Protein AF-A0A495IXX7-F1 (afdb_monomer_lite)

Sequence (76 aa):
MERIVLEVDDNIARNWRYASEQKKLQVTATVNNLLKKAFEQKNDADFILFVKEVQNKAAERGLTEDLLNDILNGKD

Structure (mmCIF, N/CA/C/O backbone):
data_AF-A0A495IXX7-F1
#
_entry.id   AF-A0A495IXX7-F1
#
loop_
_atom_site.group_PDB
_atom_site.id
_atom_site.type_symbol
_atom_site.label_atom_id
_atom_site.label_alt_id
_atom_site.label_comp_id
_atom_site.label_asym_id
_atom_site.label_entity_id
_atom_site.label_seq_id
_atom_site.pdbx_PDB_ins_code
_atom_site.Cartn_x
_atom_site.Cartn_y
_atom_site.Cartn_z
_atom_site.occupancy
_atom_site.B_iso_or_equiv
_atom_site.auth_seq_id
_atom_site.auth_comp_id
_atom_site.auth_asym_id
_atom_site.auth_atom_id
_atom_site.pdbx_PDB_model_num
ATOM 1 N N . MET A 1 1 ? -17.326 8.658 -4.135 1.00 68.69 1 MET A N 1
ATOM 2 C CA . MET A 1 1 ? -16.225 7.707 -4.396 1.00 68.69 1 MET A CA 1
ATOM 3 C C . MET A 1 1 ? -16.689 6.750 -5.467 1.00 68.69 1 MET A C 1
ATOM 5 O O . MET A 1 1 ? -17.821 6.288 -5.384 1.00 68.69 1 MET A O 1
ATOM 9 N N . GLU A 1 2 ? -15.841 6.478 -6.447 1.00 85.12 2 GLU A N 1
ATOM 10 C CA . GLU A 1 2 ? -16.079 5.429 -7.438 1.00 85.12 2 GLU A CA 1
ATOM 11 C C . GLU A 1 2 ? -15.444 4.115 -6.966 1.00 85.12 2 GLU A C 1
ATOM 13 O O . GLU A 1 2 ? -14.553 4.124 -6.113 1.00 85.12 2 GLU A O 1
ATOM 18 N N . ARG A 1 3 ? -15.935 2.976 -7.471 1.00 87.44 3 ARG A N 1
ATOM 19 C CA . ARG A 1 3 ? -15.432 1.645 -7.110 1.00 87.44 3 ARG A CA 1
ATOM 20 C C . ARG A 1 3 ? -14.696 1.039 -8.294 1.00 87.44 3 ARG A C 1
ATOM 22 O O . ARG A 1 3 ? -15.278 0.879 -9.360 1.00 87.44 3 ARG A O 1
ATOM 29 N N . ILE A 1 4 ? -13.466 0.610 -8.045 1.00 85.38 4 ILE A N 1
ATOM 30 C CA . ILE A 1 4 ? -12.705 -0.261 -8.940 1.00 85.38 4 ILE A CA 1
ATOM 31 C C . ILE A 1 4 ? -12.621 -1.667 -8.341 1.00 85.38 4 ILE A C 1
ATOM 33 O O . ILE A 1 4 ? -12.746 -1.841 -7.126 1.00 85.38 4 ILE A O 1
ATOM 37 N N . VAL A 1 5 ? -12.416 -2.667 -9.194 1.00 91.06 5 VAL A N 1
ATOM 38 C CA . VAL A 1 5 ? -12.138 -4.048 -8.786 1.00 91.06 5 VAL A CA 1
ATOM 39 C C . VAL A 1 5 ? -10.715 -4.366 -9.215 1.00 91.06 5 VAL A C 1
ATOM 41 O O . VAL A 1 5 ? -10.373 -4.189 -10.380 1.00 91.06 5 VAL A O 1
ATOM 44 N N . LEU A 1 6 ? -9.894 -4.799 -8.262 1.00 89.75 6 LEU A N 1
ATOM 45 C CA . LEU A 1 6 ? -8.529 -5.246 -8.505 1.00 89.75 6 LEU A CA 1
ATOM 46 C C . LEU A 1 6 ? -8.472 -6.752 -8.280 1.00 89.75 6 LEU A C 1
ATOM 48 O O . LEU A 1 6 ? -8.948 -7.241 -7.252 1.00 89.75 6 LEU A O 1
ATOM 52 N N . GLU A 1 7 ? -7.895 -7.470 -9.235 1.00 94.94 7 GLU A N 1
ATOM 53 C CA . GLU A 1 7 ? -7.570 -8.880 -9.059 1.00 94.94 7 GLU A CA 1
ATOM 54 C C . GLU A 1 7 ? -6.303 -8.998 -8.204 1.00 94.94 7 GLU A C 1
ATOM 56 O O . GLU A 1 7 ? -5.334 -8.264 -8.398 1.00 94.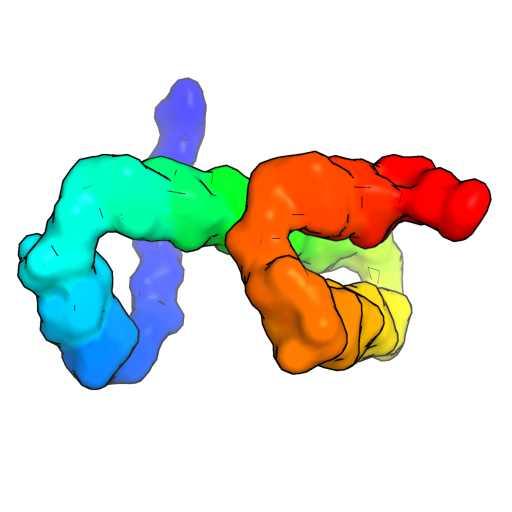94 7 GLU A O 1
ATOM 61 N N . VAL A 1 8 ? -6.339 -9.884 -7.211 1.00 92.50 8 VAL A N 1
ATOM 62 C CA . VAL A 1 8 ? -5.239 -10.135 -6.274 1.00 92.50 8 VAL A CA 1
ATOM 63 C C . VAL A 1 8 ? -5.134 -11.630 -6.020 1.00 92.50 8 VAL A C 1
ATOM 65 O O . VAL A 1 8 ? -6.120 -12.353 -6.163 1.00 92.50 8 VAL A O 1
ATOM 68 N N . ASP A 1 9 ? -3.969 -12.080 -5.561 1.00 96.88 9 ASP A N 1
ATOM 69 C CA . ASP A 1 9 ? -3.764 -13.479 -5.195 1.00 96.88 9 ASP A CA 1
ATOM 70 C C . ASP A 1 9 ? -4.774 -13.964 -4.141 1.00 96.88 9 ASP A C 1
ATOM 72 O O . ASP A 1 9 ? -5.130 -13.249 -3.195 1.00 96.88 9 ASP A O 1
ATOM 76 N N . ASP A 1 10 ? -5.150 -15.241 -4.230 1.00 96.75 10 ASP A N 1
ATOM 77 C CA . ASP A 1 10 ? -6.101 -15.899 -3.327 1.00 96.75 10 ASP A CA 1
ATOM 78 C C . ASP A 1 10 ? -5.794 -15.689 -1.838 1.00 96.75 10 ASP A C 1
ATOM 80 O O . ASP A 1 10 ? -6.694 -15.510 -1.014 1.00 96.75 10 ASP A O 1
ATOM 84 N N . ASN A 1 11 ? -4.511 -15.724 -1.468 1.00 95.81 11 ASN A N 1
ATOM 85 C CA . ASN A 1 11 ? -4.078 -15.513 -0.088 1.00 95.81 11 ASN A CA 1
ATOM 86 C C . ASN A 1 11 ? -4.372 -14.087 0.390 1.00 95.81 11 ASN A C 1
ATOM 88 O O . ASN A 1 11 ? -4.806 -13.903 1.528 1.00 95.81 11 ASN A O 1
ATOM 92 N N . ILE A 1 12 ? -4.190 -13.088 -0.475 1.00 94.12 12 ILE A N 1
ATOM 93 C CA . ILE A 1 12 ? -4.501 -11.689 -0.166 1.00 94.12 12 ILE A CA 1
ATOM 94 C C . ILE A 1 12 ? -6.012 -11.530 -0.010 1.00 94.12 12 ILE A C 1
ATOM 96 O O . ILE A 1 12 ? -6.463 -10.958 0.983 1.00 94.12 12 ILE A O 1
ATOM 100 N N . ALA A 1 13 ? -6.800 -12.106 -0.922 1.00 95.81 13 ALA A N 1
ATOM 101 C CA . ALA A 1 13 ? -8.260 -12.079 -0.841 1.00 95.81 13 ALA A CA 1
ATOM 102 C C . ALA A 1 13 ? -8.785 -12.736 0.451 1.00 95.81 13 ALA A C 1
ATOM 104 O O . ALA A 1 13 ? -9.687 -12.204 1.109 1.00 95.81 13 ALA A O 1
ATOM 105 N N . ARG A 1 14 ? -8.197 -13.870 0.859 1.00 95.31 14 ARG A N 1
ATOM 106 C CA . ARG A 1 14 ? -8.508 -14.533 2.135 1.00 95.31 14 ARG A CA 1
ATOM 107 C C . ARG A 1 14 ? -8.158 -13.649 3.329 1.00 95.31 14 ARG A C 1
ATOM 109 O O . ARG A 1 14 ? -9.015 -13.432 4.182 1.00 95.31 14 ARG A O 1
ATOM 116 N N . ASN A 1 15 ? -6.944 -13.105 3.375 1.00 94.25 15 ASN A N 1
ATOM 117 C CA . ASN A 1 15 ? -6.505 -12.238 4.470 1.00 94.25 15 ASN A CA 1
ATOM 118 C C . ASN A 1 15 ? -7.377 -10.982 4.581 1.00 94.25 15 ASN A C 1
ATOM 120 O O . ASN A 1 15 ? -7.765 -10.603 5.682 1.00 94.25 15 ASN A O 1
ATOM 124 N N . TRP A 1 16 ? -7.750 -10.379 3.450 1.00 94.00 16 TRP A N 1
ATOM 125 C CA . TRP A 1 16 ? -8.661 -9.237 3.401 1.00 94.00 16 TRP A CA 1
ATOM 126 C C . TRP A 1 16 ? -10.024 -9.550 4.024 1.00 94.00 16 TRP A C 1
ATOM 128 O O . TRP A 1 16 ? -10.547 -8.758 4.808 1.00 94.00 16 TRP A O 1
ATOM 138 N N . ARG A 1 17 ? -10.595 -10.720 3.709 1.00 94.81 17 ARG A N 1
ATOM 139 C CA . ARG A 1 17 ? -11.908 -11.146 4.217 1.00 94.81 17 ARG A CA 1
ATOM 140 C C . ARG A 1 17 ? -11.951 -11.199 5.745 1.00 94.81 17 ARG A C 1
ATOM 142 O O . ARG A 1 17 ? -12.962 -10.808 6.323 1.00 94.81 17 ARG A O 1
ATOM 149 N N . TYR A 1 18 ? -10.869 -11.656 6.373 1.00 95.75 18 TYR A N 1
ATOM 150 C CA . TYR A 1 18 ? -10.777 -11.833 7.826 1.00 95.75 18 TYR A CA 1
ATOM 151 C C . TYR A 1 18 ? -10.075 -10.681 8.558 1.00 95.75 18 TYR A C 1
ATOM 153 O O . TYR A 1 18 ? -9.980 -10.701 9.783 1.00 95.75 18 TYR A O 1
ATOM 161 N N . ALA A 1 19 ? -9.583 -9.673 7.837 1.00 93.19 19 ALA A N 1
ATOM 162 C CA . ALA A 1 19 ? -8.944 -8.512 8.437 1.00 93.19 19 ALA A CA 1
ATOM 163 C C . ALA A 1 19 ? -9.950 -7.651 9.220 1.00 93.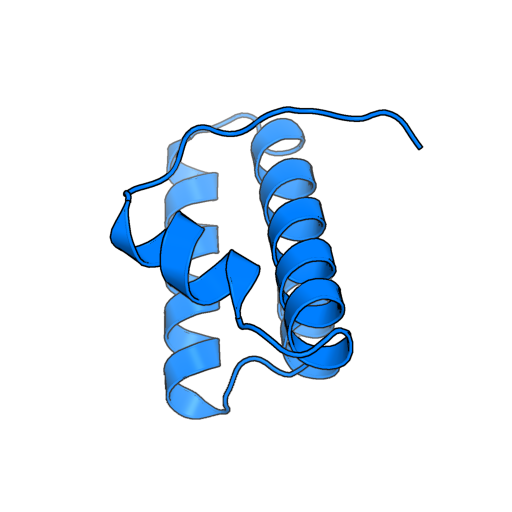19 19 ALA A C 1
ATOM 165 O O . ALA A 1 19 ? -11.122 -7.536 8.849 1.00 93.19 19 ALA A O 1
ATOM 166 N N . SER A 1 20 ? -9.468 -6.994 10.278 1.00 94.88 20 SER A N 1
ATOM 167 C CA . SER A 1 20 ? -10.254 -5.997 11.006 1.00 94.88 20 SER A CA 1
ATOM 168 C C . SER A 1 20 ? -10.589 -4.797 10.116 1.00 94.88 20 SER A C 1
ATOM 170 O O . SER A 1 20 ? -9.845 -4.467 9.190 1.00 94.88 20 SER A O 1
ATOM 172 N N . GLU A 1 21 ? -11.681 -4.098 10.427 1.00 92.25 21 GLU A N 1
ATOM 173 C CA . GLU A 1 21 ? -12.071 -2.872 9.715 1.00 92.25 21 GLU A CA 1
ATOM 174 C C . GLU A 1 21 ? -10.950 -1.824 9.728 1.00 92.25 21 GLU A C 1
ATOM 176 O O . GLU A 1 21 ? -10.623 -1.251 8.692 1.00 92.25 21 GLU A O 1
ATOM 181 N N . GLN A 1 22 ? -10.267 -1.657 10.865 1.00 87.88 22 GLN A N 1
ATOM 182 C CA . GLN A 1 22 ? -9.112 -0.763 10.965 1.00 87.88 22 GLN A CA 1
ATOM 183 C C . GLN A 1 22 ? -7.994 -1.156 9.989 1.00 87.88 22 GLN A C 1
ATOM 185 O O . GLN A 1 22 ? -7.417 -0.296 9.326 1.00 87.88 22 GLN A O 1
ATOM 190 N N . LYS A 1 23 ? -7.707 -2.457 9.851 1.00 86.44 23 LYS A N 1
ATOM 191 C CA . LYS A 1 23 ? -6.678 -2.936 8.924 1.00 86.44 23 LYS A CA 1
ATOM 192 C C . LYS A 1 23 ? -7.094 -2.739 7.466 1.00 86.44 23 LYS A C 1
ATOM 194 O O . LYS A 1 23 ? -6.266 -2.329 6.655 1.00 86.44 23 LYS A O 1
ATOM 199 N N . LYS A 1 24 ? -8.365 -2.985 7.132 1.00 90.50 24 LYS A N 1
ATOM 200 C CA . LYS A 1 24 ? -8.910 -2.728 5.789 1.00 90.50 24 LYS A CA 1
ATOM 201 C C . LYS A 1 24 ? -8.841 -1.247 5.425 1.00 90.50 24 LYS A C 1
ATOM 203 O O . LYS A 1 24 ? -8.464 -0.928 4.300 1.00 90.50 24 LYS A O 1
ATOM 208 N N . LEU A 1 25 ? -9.152 -0.348 6.362 1.00 87.56 25 LEU A N 1
ATOM 209 C CA . LEU A 1 25 ? -9.046 1.099 6.155 1.00 87.56 25 LEU A CA 1
ATOM 210 C C . LEU A 1 25 ? -7.604 1.520 5.866 1.00 87.56 25 LEU A C 1
ATOM 212 O O . LEU A 1 25 ? -7.363 2.189 4.865 1.00 87.56 25 LEU A O 1
ATOM 216 N N . GLN A 1 26 ? -6.646 1.054 6.675 1.00 82.75 26 GLN A N 1
ATOM 217 C CA . GLN A 1 26 ? -5.221 1.326 6.458 1.00 82.75 26 GLN A CA 1
ATOM 218 C C . GLN A 1 26 ? -4.763 0.871 5.069 1.00 82.75 26 GLN A C 1
ATOM 220 O O . GLN A 1 26 ? -4.187 1.651 4.316 1.00 82.75 26 GLN A O 1
ATOM 225 N N . VAL A 1 27 ? -5.073 -0.373 4.698 1.00 87.81 27 VAL A N 1
ATOM 226 C CA . VAL A 1 27 ? -4.696 -0.916 3.387 1.00 87.81 27 VAL A CA 1
ATOM 227 C C . VAL A 1 27 ? -5.393 -0.161 2.249 1.00 87.81 27 VAL A C 1
ATOM 229 O O . VAL A 1 27 ? -4.747 0.146 1.252 1.00 87.81 27 VAL A O 1
ATOM 232 N N . THR A 1 28 ? -6.674 0.198 2.393 1.00 88.75 28 THR A N 1
ATOM 233 C CA . THR A 1 28 ? -7.404 0.995 1.387 1.00 88.75 28 THR A CA 1
ATOM 234 C C . THR A 1 28 ? -6.744 2.355 1.174 1.00 88.75 28 THR A C 1
ATOM 236 O O . THR A 1 28 ? -6.559 2.772 0.031 1.00 88.75 28 THR A O 1
ATOM 239 N N . ALA A 1 29 ? -6.356 3.038 2.255 1.00 85.56 29 ALA A N 1
ATOM 240 C CA . ALA A 1 29 ? -5.657 4.317 2.174 1.00 85.56 29 ALA A CA 1
ATOM 241 C C . ALA A 1 29 ? -4.316 4.165 1.439 1.00 85.56 29 ALA A C 1
ATOM 243 O O . ALA A 1 29 ? -4.022 4.929 0.520 1.00 85.56 29 ALA A O 1
ATOM 244 N N . THR A 1 30 ? -3.541 3.124 1.766 1.00 83.94 30 THR A N 1
ATOM 245 C CA . THR A 1 30 ? -2.282 2.816 1.072 1.00 83.94 30 THR A CA 1
ATOM 246 C C . THR A 1 30 ? -2.485 2.547 -0.419 1.00 83.94 30 THR A C 1
ATOM 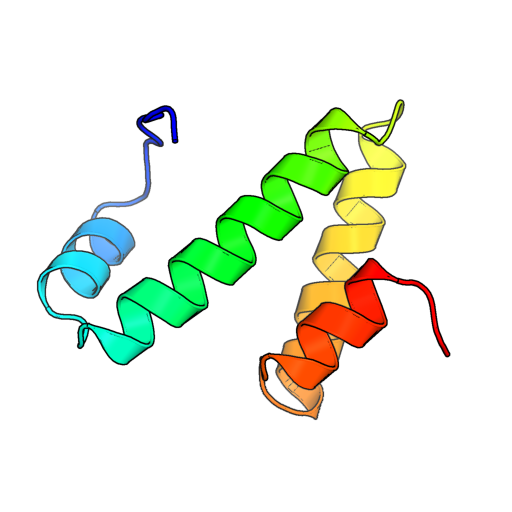248 O O . THR A 1 30 ? -1.774 3.125 -1.239 1.00 83.94 30 THR A O 1
ATOM 251 N N . VAL A 1 31 ? -3.465 1.716 -0.788 1.00 87.62 31 VAL A N 1
ATOM 252 C CA . VAL A 1 31 ? -3.750 1.380 -2.193 1.00 87.62 31 VAL A CA 1
ATOM 253 C C . VAL A 1 31 ? -4.189 2.615 -2.978 1.00 87.62 31 VAL A C 1
AT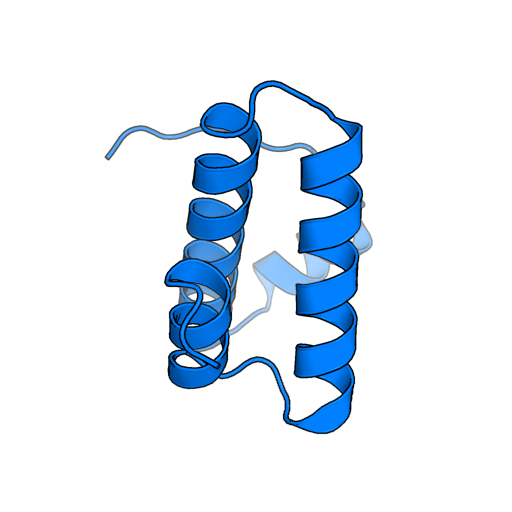OM 255 O O . VAL A 1 31 ? -3.675 2.846 -4.068 1.00 87.62 31 VAL A O 1
ATOM 258 N N . ASN A 1 32 ? -5.072 3.452 -2.426 1.00 87.31 32 ASN A N 1
ATOM 259 C CA . ASN A 1 32 ? -5.500 4.688 -3.091 1.00 87.31 32 ASN A CA 1
ATOM 260 C C . ASN A 1 32 ? -4.322 5.620 -3.384 1.00 87.31 32 ASN A C 1
ATOM 262 O O . ASN A 1 32 ? -4.222 6.181 -4.474 1.00 87.31 32 ASN A O 1
ATOM 266 N N . ASN A 1 33 ? -3.410 5.753 -2.426 1.00 81.50 33 ASN A N 1
ATOM 267 C CA . ASN A 1 33 ? -2.237 6.601 -2.563 1.00 81.50 33 ASN A CA 1
ATOM 268 C C . ASN A 1 33 ? -1.233 6.054 -3.591 1.00 81.50 33 ASN A C 1
ATOM 270 O O . ASN A 1 33 ? -0.681 6.822 -4.382 1.00 81.50 33 ASN A O 1
ATOM 274 N N . LEU A 1 34 ? -1.041 4.732 -3.626 1.00 81.56 34 LEU A N 1
ATOM 275 C CA . LEU A 1 34 ? -0.244 4.059 -4.655 1.00 81.56 34 LEU A CA 1
ATOM 276 C C . LEU A 1 34 ? -0.830 4.280 -6.052 1.00 81.56 34 LEU A C 1
ATOM 278 O O . LEU A 1 34 ? -0.102 4.677 -6.956 1.00 81.56 34 LEU A O 1
ATOM 282 N N . LEU A 1 35 ? -2.139 4.072 -6.218 1.00 84.94 35 LEU A N 1
ATOM 283 C CA . LEU A 1 35 ? -2.822 4.257 -7.500 1.00 84.94 35 LEU A CA 1
ATOM 284 C C . LEU A 1 35 ? -2.743 5.707 -7.974 1.00 84.94 35 LEU A C 1
ATOM 286 O O . LEU A 1 35 ? -2.430 5.949 -9.135 1.00 84.94 35 LEU A O 1
ATOM 290 N N . LYS A 1 36 ? -2.955 6.675 -7.076 1.00 84.12 36 LYS A N 1
ATOM 291 C CA . LYS A 1 36 ? -2.819 8.098 -7.400 1.00 84.12 36 LYS A CA 1
ATOM 292 C C . LYS A 1 36 ? -1.443 8.396 -8.000 1.00 84.12 36 LYS A C 1
ATOM 294 O O . LYS A 1 36 ? -1.369 8.972 -9.080 1.00 84.12 36 LYS A O 1
ATOM 299 N N . LYS A 1 37 ? -0.366 7.933 -7.360 1.00 77.19 37 LYS A N 1
ATOM 300 C CA . LYS A 1 37 ? 0.995 8.128 -7.880 1.00 77.19 37 LYS A CA 1
ATOM 301 C C . LYS A 1 37 ? 1.266 7.368 -9.174 1.00 77.19 37 LYS A C 1
ATOM 303 O O . LYS A 1 37 ? 1.922 7.926 -10.045 1.00 77.19 37 LYS A O 1
ATOM 308 N N . ALA A 1 38 ? 0.742 6.153 -9.324 1.00 79.44 38 ALA A N 1
ATOM 309 C CA . ALA A 1 38 ? 0.869 5.386 -10.563 1.00 79.44 38 ALA A CA 1
ATOM 310 C C . ALA A 1 38 ? 0.284 6.136 -11.769 1.00 79.44 38 ALA A C 1
ATOM 312 O O . ALA A 1 38 ? 0.867 6.114 -12.845 1.00 79.44 38 ALA A O 1
ATOM 313 N N . PHE A 1 39 ? -0.849 6.820 -11.584 1.00 79.50 39 PHE A N 1
ATOM 314 C CA . PHE A 1 39 ? -1.511 7.565 -12.657 1.00 79.50 39 PHE A CA 1
ATOM 315 C C . PHE A 1 39 ? -1.008 9.009 -12.821 1.00 79.50 39 PHE A C 1
ATOM 317 O O . PHE A 1 39 ? -1.172 9.589 -13.892 1.00 79.50 39 PHE A O 1
ATOM 324 N N . GLU A 1 40 ? -0.403 9.605 -11.789 1.00 80.38 40 GLU A N 1
ATOM 325 C CA . GLU A 1 40 ? 0.214 10.938 -11.866 1.00 80.38 40 GLU A CA 1
ATOM 326 C C . GLU A 1 40 ? 1.628 10.908 -12.469 1.00 80.38 40 GLU A C 1
ATOM 328 O O . GLU A 1 40 ? 2.058 11.884 -13.092 1.00 80.38 40 GLU A O 1
ATOM 333 N N . GLN A 1 41 ? 2.364 9.805 -12.307 1.00 66.38 41 GLN A N 1
ATOM 334 C CA . GLN A 1 41 ? 3.703 9.657 -12.870 1.00 66.38 41 GLN A CA 1
ATOM 335 C C . GLN A 1 41 ? 3.641 9.247 -14.346 1.00 66.38 41 GLN A C 1
ATOM 337 O O . GLN A 1 41 ? 2.9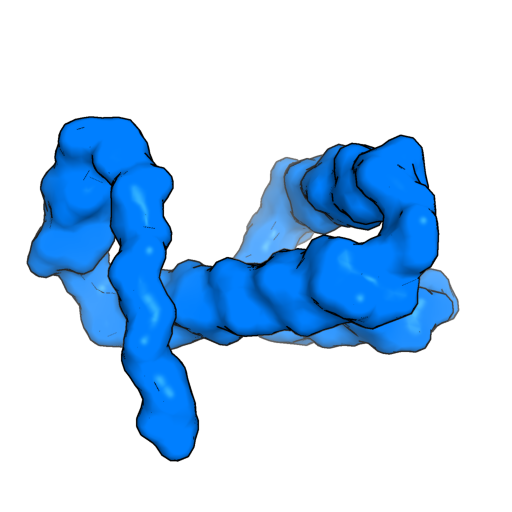31 8.328 -14.735 1.00 66.38 41 GLN A O 1
ATOM 342 N N . LYS A 1 42 ? 4.408 9.946 -15.192 1.00 62.09 42 LYS A N 1
ATOM 343 C CA . LYS A 1 42 ? 4.420 9.732 -16.652 1.00 62.09 42 LYS A CA 1
ATOM 344 C C . LYS A 1 42 ? 5.279 8.545 -17.104 1.00 62.09 42 LYS A C 1
ATOM 346 O O . LYS A 1 42 ? 5.256 8.219 -18.288 1.00 62.09 42 LYS A O 1
ATOM 351 N N . ASN A 1 43 ? 6.076 7.964 -16.208 1.00 71.44 43 ASN A N 1
ATOM 352 C CA . ASN A 1 43 ? 7.053 6.928 -16.524 1.00 71.44 43 ASN A CA 1
ATOM 353 C C . ASN A 1 43 ? 6.994 5.794 -15.493 1.00 71.44 43 ASN A C 1
ATOM 355 O O . ASN A 1 43 ? 7.168 6.024 -14.297 1.00 71.44 43 ASN A O 1
ATOM 359 N N . ASP A 1 44 ? 6.819 4.566 -15.976 1.00 69.75 44 ASP A N 1
ATOM 360 C CA . ASP A 1 44 ? 6.732 3.348 -15.164 1.00 69.75 44 ASP A CA 1
ATOM 361 C C . ASP A 1 44 ? 7.978 3.123 -14.291 1.00 69.75 44 ASP A C 1
ATOM 363 O O . ASP A 1 44 ? 7.887 2.571 -13.192 1.00 69.75 44 ASP A O 1
ATOM 367 N N . ALA A 1 45 ? 9.154 3.574 -14.743 1.00 72.06 45 ALA A N 1
ATOM 368 C CA . ALA A 1 45 ? 10.396 3.459 -13.978 1.00 72.06 45 ALA A CA 1
ATOM 369 C C . ALA A 1 45 ? 10.364 4.281 -12.677 1.00 72.06 45 ALA A C 1
ATOM 371 O O . ALA A 1 45 ? 10.842 3.812 -11.639 1.00 72.06 45 ALA A O 1
ATOM 372 N N . ASP A 1 46 ? 9.756 5.468 -12.719 1.00 70.31 46 ASP A N 1
ATOM 373 C CA . ASP A 1 46 ? 9.620 6.344 -11.553 1.00 70.31 46 ASP A CA 1
ATOM 374 C C . ASP A 1 46 ? 8.658 5.721 -10.532 1.00 70.31 46 ASP A C 1
ATOM 376 O O . ASP A 1 46 ? 8.881 5.796 -9.318 1.00 70.31 46 ASP A O 1
ATOM 380 N N . PHE A 1 47 ? 7.642 5.001 -11.021 1.00 72.62 47 PHE A N 1
ATOM 381 C CA . PHE A 1 47 ? 6.665 4.336 -10.168 1.00 72.62 47 PHE A CA 1
ATOM 382 C C . PHE A 1 47 ? 7.279 3.144 -9.432 1.00 72.62 47 PHE A C 1
ATOM 384 O O . PHE A 1 47 ? 7.076 2.979 -8.228 1.00 72.62 47 PHE A O 1
ATOM 391 N N . ILE A 1 48 ? 8.089 2.332 -10.114 1.00 75.50 48 ILE A N 1
ATOM 392 C CA . ILE A 1 48 ? 8.785 1.205 -9.477 1.00 75.50 48 ILE A CA 1
ATOM 393 C C . ILE A 1 48 ? 9.783 1.687 -8.416 1.00 75.50 48 ILE A C 1
ATOM 395 O O . ILE A 1 48 ? 9.898 1.060 -7.357 1.00 75.50 48 ILE A O 1
ATOM 399 N N . LEU A 1 49 ? 10.488 2.795 -8.662 1.00 76.38 49 LEU A N 1
ATOM 400 C CA . LEU A 1 49 ? 11.364 3.412 -7.661 1.00 76.38 49 LEU A CA 1
ATOM 401 C C . LEU A 1 49 ? 10.568 3.870 -6.435 1.00 76.38 49 LEU A C 1
ATOM 403 O O . LEU A 1 49 ? 10.949 3.551 -5.309 1.00 76.38 49 LEU A O 1
ATOM 407 N N . PHE A 1 50 ? 9.424 4.516 -6.656 1.00 74.81 50 PHE A N 1
ATOM 408 C CA . PHE A 1 50 ? 8.518 4.917 -5.587 1.00 74.81 50 PHE A CA 1
ATOM 409 C C . PHE A 1 50 ? 8.026 3.723 -4.748 1.00 74.81 50 PHE A C 1
ATOM 411 O O . PHE A 1 50 ? 8.086 3.758 -3.519 1.00 74.81 50 PHE A O 1
ATOM 418 N N . VAL A 1 51 ? 7.590 2.632 -5.388 1.00 78.12 51 VAL A N 1
ATOM 419 C CA . VAL A 1 51 ? 7.130 1.420 -4.685 1.00 78.12 51 VAL A CA 1
ATOM 420 C C . VAL A 1 51 ? 8.241 0.822 -3.818 1.00 78.12 51 VAL A C 1
ATOM 422 O O . VAL A 1 51 ? 7.983 0.417 -2.683 1.00 78.12 51 VAL A O 1
ATOM 425 N N . LYS A 1 52 ? 9.483 0.792 -4.316 1.00 79.56 52 LYS A N 1
ATOM 426 C CA . LYS A 1 52 ? 10.638 0.321 -3.536 1.00 79.56 52 LYS A CA 1
ATOM 427 C C . LYS A 1 52 ? 10.922 1.209 -2.328 1.00 79.56 52 LYS A C 1
ATOM 429 O O . LYS A 1 52 ? 11.210 0.693 -1.253 1.00 79.56 52 LYS A O 1
ATOM 434 N N . GLU A 1 53 ? 10.816 2.525 -2.479 1.00 77.44 53 GLU A N 1
ATOM 435 C CA . GLU A 1 53 ? 11.011 3.461 -1.371 1.00 77.44 53 GLU A CA 1
ATOM 436 C C . GLU A 1 53 ? 9.961 3.259 -0.269 1.00 77.44 53 GLU A C 1
ATOM 438 O O . GLU A 1 53 ? 10.305 3.190 0.914 1.00 77.44 53 GLU A O 1
ATOM 443 N N . VAL A 1 54 ? 8.696 3.062 -0.661 1.00 76.00 54 VAL A N 1
ATOM 444 C CA . VAL A 1 54 ? 7.610 2.710 0.264 1.00 76.00 54 VAL A CA 1
ATOM 445 C C . VAL A 1 54 ? 7.925 1.416 1.008 1.00 76.00 54 VAL A C 1
ATOM 447 O O . VAL A 1 54 ? 7.807 1.380 2.231 1.00 76.00 54 VAL A O 1
ATOM 450 N N . GLN A 1 55 ? 8.352 0.365 0.301 1.00 76.75 55 GLN A N 1
ATOM 451 C CA . GLN A 1 55 ? 8.701 -0.921 0.915 1.00 76.75 55 GLN A CA 1
ATOM 452 C C . GLN A 1 55 ? 9.852 -0.798 1.919 1.00 76.75 55 GLN A C 1
ATOM 454 O O . GLN A 1 55 ? 9.750 -1.336 3.021 1.00 76.75 55 GLN A O 1
ATOM 459 N N . ASN A 1 56 ? 10.916 -0.070 1.571 1.00 79.88 56 ASN A N 1
ATOM 460 C CA . ASN A 1 56 ? 12.075 0.114 2.445 1.00 79.88 56 ASN A CA 1
ATOM 461 C C . ASN A 1 56 ? 11.698 0.877 3.721 1.00 79.88 56 ASN A C 1
ATOM 463 O O . ASN A 1 56 ? 11.965 0.407 4.826 1.00 79.88 56 ASN A O 1
ATOM 467 N N . LYS A 1 57 ? 10.992 2.006 3.584 1.00 71.69 57 LYS A N 1
ATOM 468 C CA . LYS A 1 57 ? 10.533 2.798 4.735 1.00 71.69 57 LYS A CA 1
ATOM 469 C C . LYS A 1 57 ? 9.563 1.994 5.617 1.00 71.69 57 LYS A C 1
ATOM 471 O O . LYS A 1 57 ? 9.662 2.040 6.844 1.00 71.69 57 LYS A O 1
ATOM 476 N N . ALA A 1 58 ? 8.690 1.181 5.015 1.00 74.69 58 ALA A N 1
ATOM 477 C CA . ALA A 1 58 ? 7.807 0.266 5.741 1.00 74.69 58 ALA A CA 1
ATOM 478 C C . ALA A 1 58 ? 8.564 -0.807 6.534 1.00 74.69 58 ALA A C 1
ATOM 480 O O . ALA A 1 58 ? 8.143 -1.158 7.634 1.00 74.69 58 ALA A O 1
ATOM 481 N N . ALA A 1 59 ? 9.652 -1.344 5.977 1.00 74.62 59 ALA A N 1
ATOM 482 C CA . ALA A 1 59 ? 10.464 -2.365 6.630 1.00 74.62 59 ALA A CA 1
ATOM 483 C C . ALA A 1 59 ? 11.222 -1.810 7.846 1.00 74.62 59 ALA A C 1
ATOM 485 O O . ALA A 1 59 ? 11.368 -2.510 8.844 1.00 74.62 59 ALA A O 1
ATOM 486 N N . GLU A 1 60 ? 11.664 -0.552 7.786 1.00 74.69 60 GLU A N 1
ATOM 487 C CA . GLU A 1 60 ? 12.427 0.088 8.863 1.00 74.69 60 GLU A CA 1
ATOM 488 C C . GLU A 1 60 ? 11.559 0.576 10.030 1.00 74.69 60 GLU A C 1
ATOM 490 O O . GLU A 1 60 ? 11.977 0.491 11.184 1.00 74.69 60 GLU A O 1
ATOM 495 N N . ARG A 1 61 ? 10.367 1.120 9.749 1.00 68.69 61 ARG A N 1
ATOM 496 C CA . ARG A 1 61 ? 9.551 1.834 10.755 1.00 68.69 61 ARG A CA 1
ATOM 497 C C . ARG A 1 61 ? 8.121 1.312 10.901 1.00 68.69 61 ARG A C 1
ATOM 499 O O . ARG A 1 61 ? 7.383 1.782 11.764 1.00 68.69 61 ARG A O 1
ATOM 506 N N . GLY A 1 62 ? 7.731 0.328 10.090 1.00 67.25 62 GLY A N 1
ATOM 507 C CA . GLY A 1 62 ? 6.336 -0.069 9.921 1.00 67.25 62 GLY A CA 1
ATOM 508 C C . GLY A 1 62 ? 5.574 0.932 9.050 1.00 67.25 62 GLY A C 1
ATOM 509 O O . GLY A 1 62 ? 5.880 2.119 9.018 1.00 67.25 62 GLY A O 1
ATOM 510 N N . LEU A 1 63 ? 4.559 0.463 8.322 1.00 66.38 63 LEU A N 1
ATOM 511 C CA . LEU A 1 63 ? 3.741 1.343 7.486 1.00 66.38 63 LEU A CA 1
ATOM 512 C C . LEU A 1 63 ? 2.706 2.081 8.356 1.00 66.38 63 LEU A C 1
ATOM 514 O O . LEU A 1 63 ? 1.593 1.589 8.556 1.00 66.38 63 LEU A O 1
ATOM 518 N N . THR A 1 64 ? 3.090 3.227 8.919 1.00 74.31 64 THR A N 1
ATOM 519 C CA . THR A 1 64 ? 2.169 4.136 9.616 1.00 74.31 64 THR A CA 1
ATOM 520 C C . THR A 1 64 ? 1.573 5.154 8.645 1.00 74.31 64 THR A C 1
ATOM 522 O O . THR A 1 64 ? 2.110 5.400 7.565 1.00 74.31 64 THR A O 1
ATOM 525 N N . GLU A 1 65 ? 0.436 5.737 9.019 1.00 66.06 65 GLU A N 1
ATOM 526 C CA . GLU A 1 65 ? -0.246 6.754 8.211 1.00 66.06 65 GLU A CA 1
ATOM 527 C C . GLU A 1 65 ? 0.623 8.008 8.023 1.00 66.06 65 GLU A C 1
ATOM 529 O O . GLU A 1 65 ? 0.699 8.547 6.920 1.00 66.06 65 GLU A O 1
ATOM 534 N N . ASP A 1 66 ? 1.364 8.397 9.062 1.00 70.38 66 ASP A N 1
ATOM 535 C CA . ASP A 1 66 ? 2.321 9.506 9.017 1.00 70.38 66 ASP A CA 1
ATOM 536 C C . ASP A 1 66 ? 3.471 9.224 8.045 1.00 70.38 66 ASP A C 1
ATOM 538 O O . ASP A 1 66 ? 3.746 10.026 7.155 1.00 70.38 66 ASP A O 1
ATOM 542 N N . LEU A 1 67 ? 4.077 8.034 8.131 1.00 68.88 67 LEU A N 1
ATOM 543 C CA . LEU A 1 67 ? 5.172 7.646 7.243 1.00 68.88 67 LEU A CA 1
ATOM 544 C C . LEU A 1 67 ? 4.712 7.572 5.783 1.00 68.88 67 LEU A C 1
ATOM 546 O O . LEU A 1 67 ? 5.430 7.980 4.874 1.00 68.88 67 LEU A O 1
ATOM 550 N N . LEU A 1 68 ? 3.500 7.065 5.549 1.00 67.94 68 LEU A N 1
ATOM 551 C CA . LEU A 1 68 ? 2.899 7.057 4.223 1.00 67.94 68 LEU A CA 1
ATOM 552 C C . LEU A 1 68 ? 2.728 8.489 3.696 1.00 67.94 68 LEU A C 1
ATOM 554 O O . LEU A 1 68 ? 3.066 8.751 2.546 1.00 67.94 68 LEU A O 1
ATOM 558 N N . ASN A 1 69 ? 2.255 9.421 4.523 1.00 71.56 69 ASN A N 1
ATOM 559 C CA . ASN A 1 69 ? 2.091 10.820 4.130 1.00 71.56 69 ASN A CA 1
ATOM 560 C C . ASN A 1 69 ? 3.423 11.520 3.823 1.00 71.56 69 ASN A C 1
ATOM 562 O O . ASN A 1 69 ? 3.480 12.295 2.864 1.00 71.56 69 ASN A O 1
ATOM 566 N N . ASP A 1 70 ? 4.490 11.223 4.562 1.00 74.69 70 ASP A N 1
ATOM 567 C CA . ASP A 1 70 ? 5.830 11.762 4.289 1.00 74.69 70 ASP A CA 1
ATOM 568 C C . ASP A 1 70 ? 6.341 11.304 2.914 1.00 74.69 70 ASP A C 1
ATOM 570 O O . ASP A 1 70 ? 6.772 12.110 2.085 1.00 74.69 70 ASP A O 1
ATOM 574 N N . ILE A 1 71 ? 6.173 10.012 2.613 1.00 68.31 71 ILE A N 1
ATOM 575 C CA . ILE A 1 71 ? 6.544 9.400 1.329 1.00 68.31 71 ILE A CA 1
ATOM 576 C C . ILE A 1 71 ? 5.719 9.965 0.167 1.00 68.31 71 ILE A C 1
ATOM 578 O O . ILE A 1 71 ? 6.186 10.063 -0.972 1.00 68.31 71 ILE A O 1
ATOM 582 N N . LEU A 1 72 ? 4.466 10.342 0.417 1.00 66.38 72 LEU A N 1
ATOM 583 C CA . LEU A 1 72 ? 3.598 10.901 -0.614 1.00 66.38 72 LEU A CA 1
ATOM 584 C C . LEU A 1 72 ? 3.940 12.341 -0.958 1.00 66.38 72 LEU A C 1
ATOM 586 O O . LEU A 1 72 ? 3.933 12.681 -2.140 1.00 66.38 72 LEU A O 1
ATOM 590 N N . ASN A 1 73 ? 4.276 13.139 0.050 1.00 75.81 73 ASN A N 1
ATOM 591 C CA . ASN A 1 73 ? 4.483 14.574 -0.095 1.00 75.81 73 ASN A CA 1
ATOM 592 C C . ASN A 1 73 ? 5.951 14.972 -0.308 1.00 75.81 73 ASN A C 1
ATOM 594 O O . ASN A 1 73 ? 6.224 16.160 -0.466 1.00 75.81 73 ASN A O 1
ATOM 598 N N . GLY A 1 74 ? 6.881 14.009 -0.334 1.00 59.62 74 GLY A N 1
ATOM 599 C CA . GLY A 1 74 ? 8.292 14.260 -0.640 1.00 59.62 74 GLY A CA 1
ATOM 600 C C . GLY A 1 74 ? 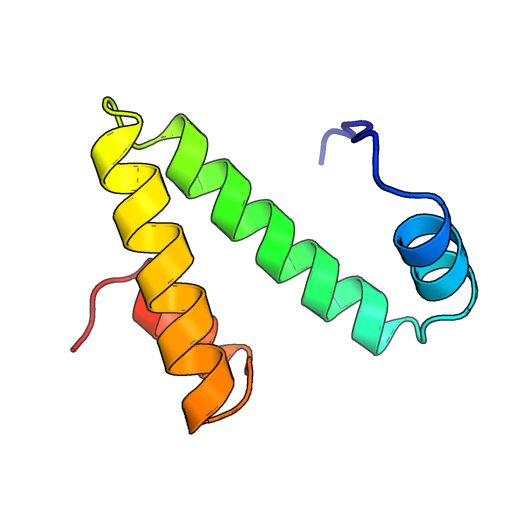8.989 15.142 0.396 1.00 59.62 74 GLY A C 1
ATOM 601 O O . GLY A 1 74 ? 9.902 15.887 0.049 1.00 59.62 74 GLY A O 1
ATOM 602 N N . LYS A 1 75 ? 8.526 15.104 1.650 1.00 48.59 75 LYS A N 1
ATOM 603 C CA . LYS A 1 75 ? 9.231 15.738 2.762 1.00 48.59 75 LYS A CA 1
ATOM 604 C C . LYS A 1 75 ? 10.223 14.728 3.324 1.00 48.59 75 LYS A C 1
ATOM 606 O O . LYS A 1 75 ? 9.821 13.821 4.049 1.00 48.59 75 LYS A O 1
ATOM 611 N N . ASP A 1 76 ? 11.480 14.882 2.929 1.00 45.44 76 ASP A N 1
ATOM 612 C CA . ASP A 1 76 ? 12.615 14.454 3.752 1.00 45.44 76 ASP A CA 1
ATOM 613 C C . ASP A 1 76 ? 12.790 15.411 4.943 1.00 45.44 76 ASP A C 1
ATOM 615 O O . ASP A 1 76 ? 12.569 16.637 4.762 1.00 45.44 76 ASP A O 1
#

Foldseek 3Di:
DDDDDDDDDPVVVVCLVPDDPVVVVLVVVLVVLLVVCVVVDPDPVVSVVLVVVQVVLCVVPNDDPVSSVCSSVVPD

pLDDT: mean 79.85, std 11.25, range [45.44, 96.88]

Organism: NCBI:txid423350

Radius of gyration: 13.38 Å; chains: 1; bounding box: 29×32×28 Å

Secondary structure (DSSP, 8-state):
---------HHHHHHHHHS-HHHHHHHHHHHHHHHHHHHH-S-HHHHHHHHHHHHHHHHHH---HHHHHHHHHT--